Protein AF-A0A0G0NI18-F1 (afdb_monomer)

pLDDT: mean 82.55, std 11.0, range [50.38, 95.25]

Organism: NCBI:txid1618634

Foldseek 3Di:
DPVVVVVVVVVVVVVVVVVVVVVVVVVVVCCVPPVVVVVQLVVQLVVLVVVQVVPPDDDPVSSVVSSVVSCVVVVND

Structure (mmCIF, N/CA/C/O backbone):
data_AF-A0A0G0NI18-F1
#
_entry.id   AF-A0A0G0NI18-F1
#
loop_
_atom_site.group_PDB
_atom_site.id
_atom_site.type_symbol
_atom_site.label_atom_id
_atom_site.label_alt_id
_atom_site.label_comp_id
_atom_site.label_asym_id
_atom_site.label_entity_id
_atom_site.label_seq_id
_atom_site.pdbx_PDB_ins_code
_atom_site.Cartn_x
_atom_site.Cartn_y
_atom_site.Cartn_z
_atom_site.occupancy
_atom_site.B_iso_or_equiv
_atom_site.auth_seq_id
_atom_site.auth_comp_id
_atom_site.auth_asym_id
_atom_site.auth_atom_id
_atom_site.pdbx_PDB_model_num
ATOM 1 N N . MET A 1 1 ? 20.844 -2.714 -51.142 1.00 50.38 1 MET A N 1
ATOM 2 C CA . MET A 1 1 ? 19.464 -2.510 -50.640 1.00 50.38 1 MET A CA 1
ATOM 3 C C . MET A 1 1 ? 19.23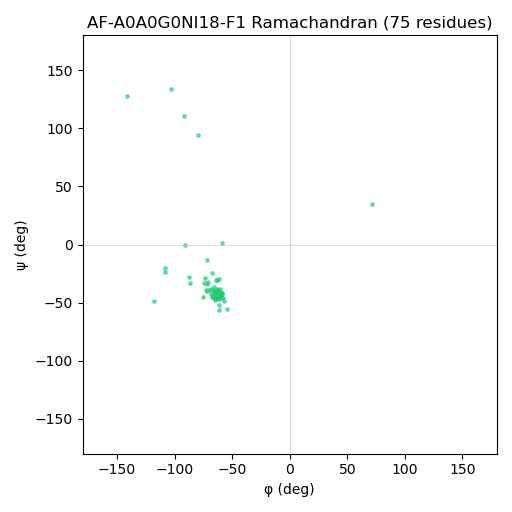0 -3.157 -49.258 1.00 50.38 1 MET A C 1
ATOM 5 O O . MET A 1 1 ? 18.137 -3.620 -48.984 1.00 50.38 1 MET A O 1
ATOM 9 N N . ILE A 1 2 ? 20.231 -3.186 -48.361 1.00 54.78 2 ILE A N 1
ATOM 10 C CA . ILE A 1 2 ? 20.139 -3.884 -47.052 1.00 54.78 2 ILE A CA 1
ATOM 11 C C . ILE A 1 2 ? 20.049 -2.884 -45.878 1.00 54.78 2 ILE A C 1
ATOM 13 O O . ILE A 1 2 ? 19.471 -3.181 -44.839 1.00 54.78 2 ILE A O 1
ATOM 17 N N . ILE A 1 3 ? 20.539 -1.654 -46.073 1.00 55.22 3 ILE A N 1
ATOM 18 C CA . ILE A 1 3 ? 20.662 -0.624 -45.025 1.00 55.22 3 ILE A CA 1
ATOM 19 C C . ILE A 1 3 ? 19.298 -0.007 -44.641 1.00 55.22 3 ILE A C 1
ATOM 21 O O . ILE A 1 3 ? 19.091 0.360 -43.489 1.00 55.22 3 ILE A O 1
ATOM 25 N N . ASN A 1 4 ? 18.326 0.041 -45.562 1.00 54.12 4 ASN A N 1
ATOM 26 C CA . ASN A 1 4 ? 16.990 0.585 -45.264 1.00 54.12 4 ASN A CA 1
ATOM 27 C C . ASN A 1 4 ? 16.160 -0.317 -44.336 1.00 54.12 4 ASN A C 1
ATOM 29 O O . ASN A 1 4 ? 15.388 0.188 -43.522 1.00 54.12 4 ASN A O 1
ATOM 33 N N . ASN A 1 5 ? 16.337 -1.639 -44.413 1.00 58.62 5 ASN A N 1
ATOM 34 C CA . ASN A 1 5 ? 15.563 -2.571 -43.590 1.00 58.62 5 ASN A CA 1
ATOM 35 C C . ASN A 1 5 ? 16.016 -2.578 -42.127 1.00 58.62 5 ASN A C 1
ATOM 37 O O . ASN A 1 5 ? 15.186 -2.724 -41.235 1.00 58.62 5 ASN A O 1
ATOM 41 N N . THR A 1 6 ? 17.306 -2.373 -41.849 1.00 60.50 6 THR A N 1
ATOM 42 C CA . THR A 1 6 ? 17.822 -2.368 -40.470 1.00 60.50 6 THR A CA 1
ATOM 43 C C . THR A 1 6 ? 17.395 -1.122 -39.693 1.00 60.50 6 THR A C 1
ATOM 45 O O . THR A 1 6 ? 17.117 -1.213 -38.497 1.00 60.50 6 THR A O 1
ATOM 48 N N . HIS A 1 7 ? 17.279 0.027 -40.367 1.00 60.78 7 HIS A N 1
ATOM 49 C CA . HIS A 1 7 ? 16.766 1.262 -39.769 1.00 60.78 7 HIS A CA 1
ATOM 50 C C . HIS A 1 7 ? 15.276 1.177 -39.424 1.00 60.78 7 HIS A C 1
ATOM 52 O O . HIS A 1 7 ? 14.887 1.589 -38.331 1.00 60.78 7 HIS A O 1
ATOM 58 N N . MET A 1 8 ? 14.449 0.600 -40.305 1.00 61.69 8 MET A N 1
ATOM 59 C CA . MET A 1 8 ? 13.028 0.390 -40.006 1.00 61.69 8 MET A CA 1
ATOM 60 C C . MET A 1 8 ? 12.826 -0.610 -38.861 1.00 61.69 8 MET A C 1
ATOM 62 O O . MET A 1 8 ? 12.045 -0.339 -37.951 1.00 61.69 8 MET A O 1
ATOM 66 N N . LEU A 1 9 ? 13.593 -1.708 -38.837 1.00 63.28 9 LEU A N 1
ATOM 67 C CA . LEU A 1 9 ? 13.508 -2.710 -37.770 1.00 63.28 9 LEU A CA 1
ATOM 68 C C . LEU A 1 9 ? 13.893 -2.131 -36.397 1.00 63.28 9 LEU A C 1
ATOM 70 O O . LEU A 1 9 ? 13.206 -2.375 -35.408 1.00 63.28 9 LEU A O 1
ATOM 74 N N . LYS A 1 10 ? 14.959 -1.317 -36.329 1.00 69.38 10 LYS A N 1
ATOM 75 C CA . LYS A 1 10 ? 15.373 -0.635 -35.089 1.00 69.38 10 LYS A CA 1
ATOM 76 C C . LYS A 1 10 ? 14.297 0.307 -34.554 1.00 69.38 10 LYS A C 1
ATOM 78 O O . LYS A 1 10 ? 14.113 0.379 -33.343 1.00 69.38 10 LYS A O 1
ATOM 83 N N . ASN A 1 11 ? 13.597 1.014 -35.438 1.00 76.44 11 ASN A N 1
ATOM 84 C CA . ASN A 1 11 ? 12.586 1.986 -35.036 1.00 76.44 11 ASN A CA 1
ATOM 85 C C . ASN A 1 11 ? 11.321 1.303 -34.494 1.00 76.44 11 ASN A C 1
ATOM 87 O O . ASN A 1 11 ? 10.761 1.743 -33.494 1.00 76.44 11 ASN A O 1
ATOM 91 N N . GLU A 1 12 ? 10.910 0.192 -35.105 1.00 81.31 12 GLU A N 1
ATOM 92 C CA . GLU A 1 12 ? 9.793 -0.617 -34.608 1.00 81.31 12 GLU A CA 1
ATOM 93 C C . GLU A 1 12 ? 10.120 -1.260 -33.256 1.00 81.31 12 GLU A C 1
ATOM 95 O O . GLU A 1 12 ? 9.344 -1.133 -32.311 1.00 81.31 12 GLU A O 1
ATOM 100 N N . VAL A 1 13 ? 11.309 -1.854 -33.104 1.00 81.50 13 VAL A N 1
ATOM 101 C CA . VAL A 1 13 ? 11.753 -2.413 -31.813 1.00 81.50 13 VAL A CA 1
ATOM 102 C C . VAL A 1 13 ? 11.795 -1.335 -30.724 1.00 81.50 13 VAL A C 1
ATOM 104 O O . VAL A 1 13 ? 11.337 -1.571 -29.608 1.00 81.50 13 VAL A O 1
ATOM 107 N N . PHE A 1 14 ? 12.279 -0.130 -31.038 1.00 83.88 14 PHE A N 1
ATOM 108 C CA . PHE A 1 14 ? 12.338 0.974 -30.079 1.00 83.88 14 PHE A CA 1
ATOM 109 C C . PHE A 1 14 ? 10.947 1.422 -29.598 1.00 83.88 14 PHE A C 1
ATOM 111 O O . PHE A 1 14 ? 10.757 1.647 -28.402 1.00 83.88 14 PHE A O 1
ATOM 118 N N . LYS A 1 15 ? 9.945 1.473 -30.490 1.00 84.94 15 LYS A N 1
ATOM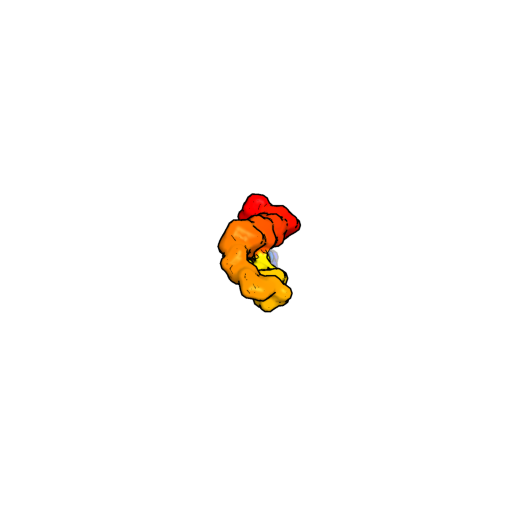 119 C CA . LYS A 1 15 ? 8.549 1.763 -30.112 1.00 84.94 15 LYS A CA 1
ATOM 120 C C . LYS A 1 15 ? 7.981 0.712 -29.158 1.00 84.94 15 LYS A C 1
ATOM 122 O O . LYS A 1 15 ? 7.350 1.074 -28.165 1.00 84.94 15 LYS A O 1
ATOM 127 N N . TRP A 1 16 ? 8.226 -0.572 -29.426 1.00 88.88 16 TRP A N 1
ATOM 128 C CA . TRP A 1 16 ? 7.771 -1.661 -28.556 1.00 88.88 16 TRP A CA 1
ATOM 129 C C . TRP A 1 16 ? 8.416 -1.604 -27.171 1.00 88.88 16 TRP A C 1
ATOM 131 O O . TRP A 1 16 ? 7.723 -1.782 -26.172 1.00 88.88 16 TRP A O 1
ATOM 141 N N . VAL A 1 17 ? 9.710 -1.279 -27.092 1.00 91.12 17 VAL A N 1
ATOM 142 C CA . VAL A 1 17 ? 10.408 -1.097 -25.809 1.00 91.12 17 VAL A CA 1
ATOM 143 C C . VAL A 1 17 ? 9.801 0.058 -25.012 1.00 91.12 17 VAL A C 1
ATOM 145 O O . VAL A 1 17 ? 9.501 -0.116 -23.833 1.00 91.12 17 VAL A O 1
ATOM 148 N N . ILE A 1 18 ? 9.554 1.212 -25.642 1.00 92.19 18 ILE A N 1
ATOM 149 C CA . ILE A 1 18 ? 8.910 2.352 -24.968 1.00 92.19 18 ILE A CA 1
ATOM 150 C C . ILE A 1 18 ? 7.511 1.974 -24.477 1.00 92.19 18 ILE A C 1
ATOM 152 O O . ILE A 1 18 ? 7.165 2.253 -23.330 1.00 92.19 18 ILE A O 1
ATOM 156 N N . SER A 1 19 ? 6.715 1.314 -25.320 1.00 92.12 19 SER A N 1
ATOM 157 C CA . SER A 1 19 ? 5.367 0.871 -24.956 1.00 92.12 19 SER A CA 1
ATOM 158 C C . SER A 1 19 ? 5.388 -0.067 -23.745 1.00 92.12 19 SER A C 1
ATOM 160 O O . SER A 1 19 ? 4.599 0.105 -22.816 1.00 92.12 19 SER A O 1
ATOM 162 N N . LEU A 1 20 ? 6.348 -0.994 -23.700 1.00 93.44 20 LEU A N 1
ATOM 163 C CA . LEU A 1 20 ? 6.521 -1.925 -22.590 1.00 93.44 20 LEU A CA 1
ATOM 164 C C . LEU A 1 20 ? 6.928 -1.204 -21.295 1.00 93.44 20 LEU A C 1
ATOM 166 O O . LEU A 1 20 ? 6.379 -1.500 -20.236 1.00 93.44 20 LEU A O 1
ATOM 170 N N . VAL A 1 21 ? 7.824 -0.215 -21.371 1.00 94.50 21 VAL A N 1
ATOM 171 C CA . VAL A 1 21 ? 8.211 0.610 -20.212 1.00 94.50 21 VAL A CA 1
ATOM 172 C C . VAL A 1 21 ? 7.016 1.392 -19.667 1.00 94.50 21 VAL A C 1
ATOM 174 O O . VAL A 1 21 ? 6.782 1.379 -18.459 1.00 94.50 21 VAL A O 1
ATOM 177 N N . ILE A 1 22 ? 6.224 2.023 -20.538 1.00 95.19 22 ILE A N 1
ATOM 178 C CA . ILE A 1 22 ? 5.002 2.734 -20.131 1.00 95.19 22 ILE A CA 1
ATOM 179 C C . ILE A 1 22 ? 4.041 1.773 -19.429 1.00 95.19 22 ILE A C 1
ATOM 181 O O . ILE A 1 22 ? 3.490 2.107 -18.382 1.00 95.19 22 ILE A O 1
ATOM 185 N N . LEU A 1 23 ? 3.875 0.561 -19.959 1.00 95.25 23 LEU A N 1
ATOM 186 C CA . LEU A 1 23 ? 2.984 -0.438 -19.379 1.00 95.25 23 LEU A CA 1
ATOM 187 C C . LEU A 1 23 ? 3.445 -0.870 -17.979 1.00 95.25 23 LEU A C 1
ATOM 189 O O . LEU A 1 23 ? 2.623 -0.939 -17.067 1.00 95.25 23 LEU A O 1
ATOM 193 N N . ILE A 1 24 ? 4.750 -1.074 -17.773 1.00 95.12 24 ILE A N 1
ATOM 194 C CA . ILE A 1 24 ? 5.318 -1.365 -16.446 1.00 95.12 24 ILE A CA 1
ATOM 195 C C . ILE A 1 24 ? 5.038 -0.220 -15.469 1.00 95.12 24 ILE A C 1
ATOM 197 O O . ILE A 1 24 ? 4.608 -0.476 -14.344 1.00 95.12 24 ILE A O 1
ATOM 201 N N . ILE A 1 25 ? 5.245 1.031 -15.890 1.00 94.69 25 ILE A N 1
ATOM 202 C CA . ILE A 1 25 ? 4.990 2.206 -15.045 1.00 94.69 25 ILE A CA 1
ATOM 203 C C . ILE A 1 25 ? 3.512 2.258 -14.651 1.00 94.69 25 ILE A C 1
ATOM 205 O O . ILE A 1 25 ? 3.208 2.413 -13.473 1.00 94.69 25 ILE A O 1
ATOM 209 N N . LEU A 1 26 ? 2.594 2.057 -15.600 1.00 93.75 26 LEU A N 1
ATOM 210 C CA . LEU A 1 26 ? 1.156 2.060 -15.324 1.00 93.75 26 LEU A CA 1
ATOM 211 C C . LEU A 1 26 ? 0.753 0.953 -14.342 1.00 93.75 26 LEU A C 1
ATOM 213 O O . LEU A 1 26 ? 0.019 1.219 -13.391 1.00 93.75 26 LEU A O 1
ATOM 217 N N . VAL A 1 27 ? 1.261 -0.269 -14.526 1.00 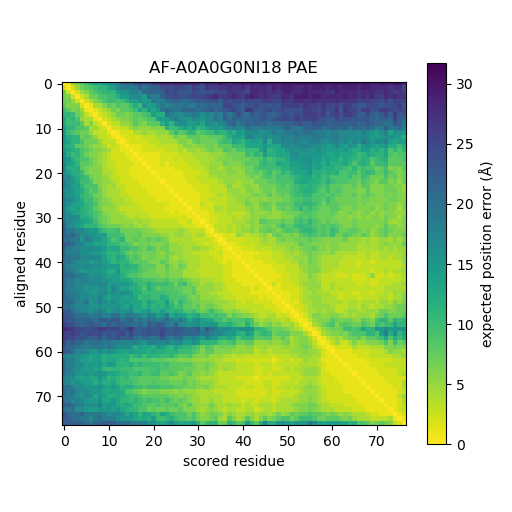93.00 27 VAL A N 1
ATOM 218 C CA . VAL A 1 27 ? 1.000 -1.391 -13.609 1.00 93.00 27 VAL A CA 1
ATOM 219 C C . VAL A 1 27 ? 1.555 -1.096 -12.215 1.00 93.00 27 VAL A C 1
ATOM 221 O O . VAL A 1 27 ? 0.876 -1.340 -11.216 1.00 93.00 27 VAL A O 1
ATOM 224 N N . PHE A 1 28 ? 2.760 -0.535 -12.129 1.00 92.69 28 PHE A N 1
ATOM 225 C CA . PHE A 1 28 ? 3.376 -0.169 -10.857 1.00 92.69 28 PHE A CA 1
ATOM 226 C C . PHE A 1 28 ? 2.599 0.947 -10.142 1.00 92.69 28 PHE A C 1
ATOM 228 O O . PHE A 1 28 ? 2.307 0.832 -8.951 1.00 92.69 28 PHE A O 1
ATOM 235 N N . SER A 1 29 ? 2.193 1.992 -10.867 1.00 89.56 29 SER A N 1
ATOM 236 C CA . SER A 1 29 ? 1.349 3.065 -10.336 1.00 89.56 29 SER A CA 1
ATOM 237 C C . SER A 1 29 ? 0.009 2.531 -9.833 1.00 89.56 29 SER A C 1
ATOM 239 O O . SER A 1 29 ? -0.408 2.873 -8.727 1.00 89.56 29 SER A O 1
ATOM 241 N N . PHE A 1 30 ? -0.634 1.639 -10.589 1.00 89.31 30 PHE A N 1
ATOM 242 C CA . PHE A 1 30 ? -1.881 0.994 -10.182 1.00 89.31 30 PHE A CA 1
ATOM 243 C C . PHE A 1 30 ? -1.707 0.141 -8.918 1.00 89.31 30 PHE A C 1
ATOM 245 O O . PHE A 1 30 ? -2.509 0.223 -7.984 1.00 89.31 30 PHE A O 1
ATOM 252 N N . TYR A 1 31 ? -0.630 -0.646 -8.849 1.00 87.00 31 TYR A N 1
ATOM 253 C CA . TYR A 1 31 ? -0.297 -1.436 -7.668 1.00 87.00 31 TYR A CA 1
ATOM 254 C C . TYR A 1 31 ? -0.138 -0.552 -6.426 1.00 87.00 31 TYR A C 1
ATOM 256 O O . TYR A 1 31 ? -0.701 -0.861 -5.372 1.00 87.00 31 TYR A O 1
ATOM 264 N N . TRP A 1 32 ? 0.581 0.565 -6.554 1.00 83.62 32 TRP A N 1
ATOM 265 C CA . TRP A 1 32 ? 0.837 1.471 -5.439 1.00 83.62 32 TRP A CA 1
ATOM 266 C C . TRP A 1 32 ? -0.413 2.233 -4.986 1.00 83.62 32 TRP A C 1
ATOM 268 O O . TRP A 1 32 ? -0.613 2.395 -3.785 1.00 83.62 32 TRP A O 1
ATOM 278 N N . GLN A 1 33 ? -1.262 2.676 -5.920 1.00 82.88 33 GLN A N 1
ATOM 279 C CA . GLN A 1 33 ? -2.434 3.506 -5.613 1.00 82.88 33 GLN A CA 1
ATOM 280 C C . GLN A 1 33 ? -3.700 2.725 -5.258 1.00 82.88 33 GLN A C 1
ATOM 282 O O . GLN A 1 33 ? -4.539 3.256 -4.539 1.00 82.88 33 GLN A O 1
ATOM 287 N N . GLN A 1 34 ? -3.880 1.498 -5.749 1.00 81.12 34 GLN A N 1
ATOM 288 C CA . GLN A 1 34 ? -5.109 0.733 -5.501 1.00 81.12 34 GLN A CA 1
ATOM 289 C C . GLN A 1 34 ? -4.848 -0.552 -4.727 1.00 81.12 34 GLN A C 1
ATOM 291 O O . GLN A 1 34 ? -5.520 -0.826 -3.732 1.00 81.12 34 GLN A O 1
ATOM 296 N N . LEU A 1 35 ? -3.869 -1.353 -5.151 1.00 79.25 35 LEU A N 1
ATOM 297 C CA . LEU A 1 35 ? -3.696 -2.692 -4.587 1.00 79.25 35 LEU A CA 1
ATOM 298 C C . LEU A 1 35 ? -3.075 -2.658 -3.184 1.00 79.25 35 LEU A C 1
ATOM 300 O O . LEU A 1 35 ? -3.556 -3.336 -2.273 1.00 79.25 35 LEU A O 1
ATOM 304 N N . ARG A 1 36 ? -2.021 -1.854 -3.006 1.00 82.88 36 ARG A N 1
ATOM 305 C CA . ARG A 1 36 ? -1.319 -1.663 -1.731 1.00 82.88 36 ARG A CA 1
ATOM 306 C C . ARG A 1 36 ? -2.236 -1.083 -0.638 1.00 82.88 36 ARG A C 1
ATOM 308 O O . ARG A 1 36 ? -2.372 -1.753 0.387 1.00 82.88 36 ARG A O 1
ATOM 315 N N . PRO A 1 37 ? -2.903 0.077 -0.820 1.00 82.69 37 PRO A N 1
ATOM 316 C CA . PRO A 1 37 ? -3.774 0.645 0.210 1.00 82.69 37 PRO A CA 1
ATOM 317 C C . PRO A 1 37 ? -4.930 -0.284 0.566 1.00 82.69 37 PRO A C 1
ATOM 319 O O . PRO A 1 37 ? -5.192 -0.501 1.741 1.00 82.69 37 PRO A O 1
ATOM 322 N N . ASN A 1 38 ? -5.577 -0.905 -0.423 1.00 85.81 38 ASN A N 1
ATOM 323 C CA . ASN A 1 38 ? -6.738 -1.757 -0.167 1.00 85.81 38 ASN A CA 1
ATOM 324 C C . ASN A 1 38 ? -6.375 -3.020 0.640 1.00 85.81 38 ASN A C 1
ATOM 326 O O . ASN A 1 38 ? -7.126 -3.445 1.517 1.00 85.81 38 ASN A O 1
ATOM 330 N N . ARG A 1 39 ? -5.197 -3.615 0.394 1.00 86.25 39 ARG A N 1
ATOM 331 C CA . ARG A 1 39 ? -4.691 -4.722 1.224 1.00 86.25 39 ARG A CA 1
ATOM 332 C C . ARG A 1 39 ? -4.356 -4.266 2.640 1.00 86.25 39 ARG A C 1
ATOM 334 O O . ARG A 1 39 ? -4.717 -4.953 3.590 1.00 86.25 39 ARG A O 1
ATOM 341 N N . LEU A 1 40 ? -3.683 -3.126 2.777 1.00 87.44 40 LEU A N 1
ATOM 342 C CA . LEU A 1 40 ? -3.251 -2.609 4.074 1.00 87.44 40 LEU A CA 1
ATOM 343 C C . LEU A 1 40 ? -4.429 -2.165 4.944 1.00 87.44 40 LEU A C 1
ATOM 345 O O . LEU A 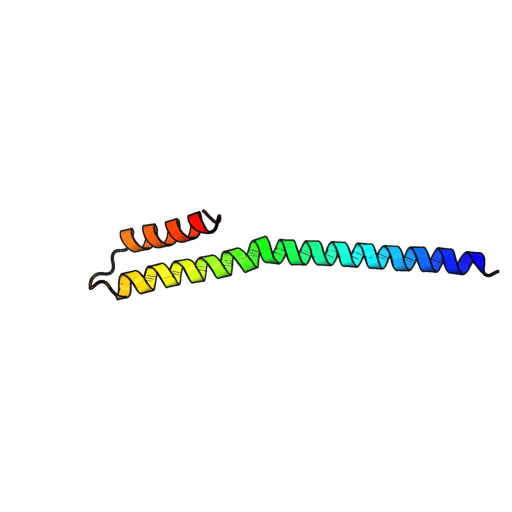1 40 ? -4.442 -2.481 6.125 1.00 87.44 40 LEU A O 1
ATOM 349 N N . ILE A 1 41 ? -5.459 -1.547 4.363 1.00 89.06 41 ILE A N 1
ATOM 350 C CA .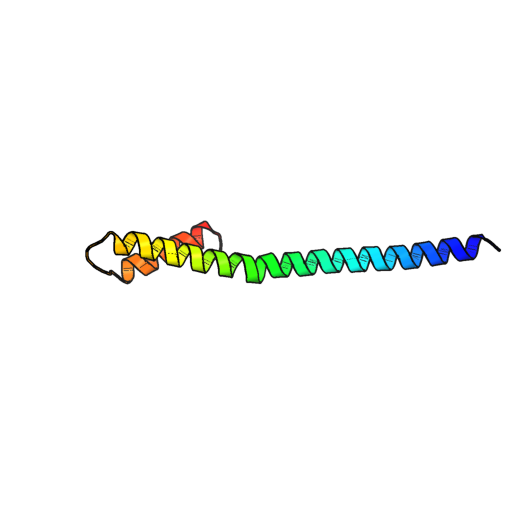 ILE A 1 41 ? -6.709 -1.209 5.058 1.00 89.06 41 ILE A CA 1
ATOM 351 C C . ILE A 1 41 ? -7.349 -2.462 5.663 1.00 89.06 41 ILE A C 1
ATOM 353 O O . ILE A 1 41 ? -7.670 -2.480 6.849 1.00 89.06 41 ILE A O 1
ATOM 357 N N . LYS A 1 42 ? -7.484 -3.541 4.879 1.00 88.69 42 LYS A N 1
ATOM 358 C CA . LYS A 1 42 ? -8.050 -4.808 5.371 1.00 88.69 42 LYS A CA 1
ATOM 359 C C . LYS A 1 42 ? -7.206 -5.430 6.479 1.00 88.69 42 LYS A C 1
ATOM 361 O O . LYS A 1 42 ? -7.755 -5.957 7.440 1.00 88.69 42 LYS A O 1
ATOM 366 N N . LEU A 1 43 ? -5.884 -5.362 6.346 1.00 90.00 43 LEU A N 1
ATOM 367 C CA . LEU A 1 43 ? -4.953 -5.907 7.330 1.00 90.00 43 LEU A CA 1
ATOM 368 C C . LEU A 1 43 ? -5.012 -5.115 8.645 1.00 90.00 43 LEU A C 1
ATOM 370 O O . LEU A 1 43 ? -5.132 -5.718 9.707 1.00 90.00 43 LEU A O 1
ATOM 374 N N . CYS A 1 44 ? -5.024 -3.783 8.572 1.00 89.81 44 CYS A N 1
ATOM 375 C CA . CYS A 1 44 ? -5.158 -2.908 9.735 1.00 89.81 44 CYS A CA 1
ATOM 376 C C . CYS A 1 44 ? -6.516 -3.060 10.431 1.00 89.81 44 CYS A C 1
ATOM 378 O O . CYS A 1 44 ? -6.567 -3.109 11.657 1.00 89.81 44 CYS A O 1
ATOM 380 N N . ALA A 1 45 ? -7.611 -3.180 9.673 1.00 88.81 45 ALA A N 1
ATOM 3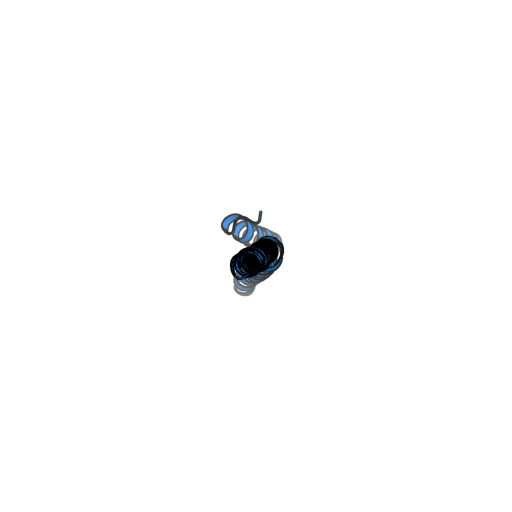81 C CA . ALA A 1 45 ? -8.937 -3.436 10.237 1.00 88.81 45 ALA A CA 1
ATOM 382 C C . ALA A 1 45 ? -8.989 -4.798 10.949 1.00 88.81 45 ALA A C 1
ATOM 384 O O . ALA A 1 45 ? -9.484 -4.893 12.069 1.00 88.81 45 ALA A O 1
ATOM 385 N N . GLY A 1 46 ? -8.413 -5.840 10.336 1.00 89.19 46 GLY A N 1
ATOM 386 C CA . GLY A 1 46 ? -8.323 -7.171 10.936 1.00 89.19 46 GLY A CA 1
ATOM 387 C C . GLY A 1 46 ? -7.498 -7.192 12.224 1.00 89.19 46 GLY A C 1
ATOM 388 O O . GLY A 1 46 ? -7.925 -7.783 13.208 1.00 89.19 46 GLY A O 1
ATOM 389 N N . GLN A 1 47 ? -6.352 -6.504 12.257 1.00 86.81 47 GLN A N 1
ATOM 390 C CA . GLN A 1 47 ? -5.535 -6.396 13.473 1.00 86.81 47 GLN A CA 1
ATOM 391 C C . GLN A 1 47 ? -6.268 -5.675 14.606 1.00 86.81 47 GLN A C 1
ATOM 393 O O . GLN A 1 47 ? -6.225 -6.131 15.746 1.00 86.81 47 GLN A O 1
ATOM 398 N N . ALA A 1 48 ? -6.961 -4.575 14.302 1.00 86.69 48 ALA A N 1
ATOM 399 C CA . ALA A 1 48 ? -7.747 -3.853 15.297 1.00 86.69 48 ALA A CA 1
ATOM 400 C C . ALA A 1 48 ? -8.894 -4.716 15.855 1.00 86.69 48 ALA A C 1
ATOM 402 O O . ALA A 1 48 ? -9.145 -4.683 17.057 1.00 86.69 48 ALA A O 1
ATOM 403 N N . LEU A 1 49 ? -9.539 -5.524 15.005 1.00 87.12 49 LEU A N 1
ATOM 404 C CA . LEU A 1 49 ? -10.588 -6.468 15.402 1.00 87.12 49 LEU A CA 1
ATOM 405 C C . LEU A 1 49 ? -10.073 -7.577 16.327 1.00 87.12 49 LEU A C 1
ATOM 407 O O . LEU A 1 49 ? -10.671 -7.793 17.375 1.00 87.12 49 LEU A O 1
ATOM 411 N N . VAL A 1 50 ? -8.953 -8.228 15.996 1.00 86.12 50 VAL A N 1
ATOM 412 C CA . VAL A 1 50 ? -8.388 -9.321 16.816 1.00 86.12 50 VAL A CA 1
ATOM 413 C C . VAL A 1 50 ? -8.043 -8.842 18.231 1.00 86.12 50 VAL A C 1
ATOM 415 O O . VAL A 1 50 ? -8.357 -9.512 19.208 1.00 86.12 50 VAL A O 1
ATOM 418 N N . VAL A 1 51 ? -7.456 -7.648 18.356 1.00 82.38 51 VAL A N 1
ATOM 419 C CA . VAL A 1 51 ? -7.096 -7.062 19.662 1.00 82.38 51 VAL A CA 1
ATOM 420 C C . VAL A 1 51 ? -8.330 -6.697 20.502 1.00 82.38 51 VAL A C 1
ATOM 422 O O . VAL A 1 51 ? -8.240 -6.607 21.727 1.00 82.38 51 VAL A O 1
ATOM 425 N N . LEU A 1 52 ? -9.477 -6.452 19.863 1.00 82.25 52 LEU A N 1
ATOM 426 C CA . LEU A 1 52 ? -10.738 -6.176 20.554 1.00 82.25 52 LEU A CA 1
ATOM 427 C C . LEU A 1 52 ? -11.507 -7.439 20.908 1.00 82.25 52 LEU A C 1
ATOM 429 O O . LEU A 1 52 ? -12.158 -7.446 21.942 1.00 82.25 52 LEU A O 1
ATOM 433 N N . GLU A 1 53 ? -11.429 -8.483 20.086 1.00 79.44 53 GLU A N 1
ATOM 434 C CA . GLU A 1 53 ? -12.036 -9.786 20.374 1.00 79.44 53 GLU A CA 1
ATOM 435 C C . GLU A 1 53 ? -11.407 -10.438 21.615 1.00 79.44 53 GLU A C 1
ATOM 437 O O . GLU A 1 53 ? -12.092 -11.110 22.379 1.00 79.44 53 GLU A O 1
ATOM 442 N N . GLU A 1 54 ? -10.127 -10.160 21.879 1.00 76.81 54 GLU A N 1
ATOM 443 C CA . GLU A 1 54 ? -9.446 -10.540 23.124 1.00 76.81 54 GLU A CA 1
ATOM 444 C C . GLU A 1 54 ? -9.887 -9.732 24.357 1.00 76.81 54 GLU A C 1
ATOM 446 O O . GLU A 1 54 ? -9.563 -10.103 25.485 1.00 76.81 54 GLU A O 1
ATOM 451 N N . SER A 1 55 ? -10.611 -8.624 24.179 1.00 68.38 55 SER A N 1
ATOM 452 C CA . SER A 1 55 ? -11.168 -7.852 25.289 1.00 68.38 55 SER A CA 1
ATOM 453 C C . SER A 1 55 ? -12.662 -8.122 25.437 1.00 68.38 55 SER A C 1
ATOM 455 O O . SER A 1 55 ? -13.403 -8.023 24.469 1.00 68.38 55 SER A O 1
ATOM 457 N N . ASP A 1 56 ? -13.136 -8.362 26.662 1.00 71.50 56 ASP A N 1
ATOM 458 C CA . ASP A 1 56 ? -14.558 -8.615 26.979 1.00 71.50 56 ASP A CA 1
ATOM 459 C C . ASP A 1 56 ? -15.530 -7.472 26.587 1.00 71.50 56 ASP A C 1
ATOM 461 O O . ASP A 1 56 ? -16.734 -7.554 26.837 1.00 71.50 56 ASP A O 1
ATOM 465 N N . TYR A 1 57 ? -15.039 -6.379 25.990 1.00 71.75 57 TYR A N 1
ATOM 466 C CA . TYR A 1 57 ? -15.832 -5.220 25.606 1.00 71.75 57 TYR A CA 1
ATOM 467 C C . TYR A 1 57 ? -15.392 -4.642 24.257 1.00 71.75 57 TYR A C 1
ATOM 469 O O . TYR A 1 57 ? -14.227 -4.292 24.062 1.00 71.75 57 TYR A O 1
ATOM 477 N N . TYR A 1 58 ? -16.347 -4.469 23.338 1.00 73.94 58 TYR A N 1
ATOM 478 C CA . TYR A 1 58 ? -16.094 -3.820 22.053 1.00 73.94 58 TYR A CA 1
ATOM 479 C C . TYR A 1 58 ? -16.070 -2.294 22.221 1.00 73.94 58 TYR A C 1
ATOM 481 O O . TYR A 1 58 ? -17.107 -1.630 22.200 1.00 73.94 58 TYR A O 1
ATOM 489 N N . ASP A 1 59 ? -14.874 -1.733 22.405 1.00 83.12 59 ASP A N 1
ATOM 490 C CA . ASP A 1 59 ? -14.655 -0.286 22.448 1.00 83.12 59 ASP A CA 1
ATOM 491 C C . ASP A 1 59 ? -14.323 0.265 21.050 1.00 83.12 59 ASP A C 1
ATOM 493 O O . ASP A 1 59 ? -13.239 0.049 20.497 1.00 83.12 59 ASP A O 1
ATOM 497 N N . THR A 1 60 ? -15.261 1.029 20.488 1.00 83.56 60 THR A N 1
ATOM 498 C CA . THR A 1 60 ? -15.126 1.680 19.178 1.00 83.56 60 THR A CA 1
ATOM 499 C C . THR A 1 60 ? -13.999 2.714 19.137 1.00 83.56 60 THR A C 1
ATOM 501 O O . THR A 1 60 ? -13.374 2.891 18.095 1.00 83.56 60 THR A O 1
ATOM 504 N N . VAL A 1 61 ? -13.690 3.380 20.255 1.00 86.81 61 VAL A N 1
ATOM 505 C CA . VAL A 1 61 ? -12.607 4.379 20.316 1.00 86.81 61 VAL A CA 1
ATOM 506 C C . VAL A 1 61 ? -11.249 3.687 20.240 1.00 86.81 61 VAL A C 1
ATOM 508 O O . VAL A 1 61 ? -10.332 4.143 19.552 1.00 86.81 61 VAL A O 1
ATOM 511 N N . LYS A 1 62 ? -11.120 2.546 20.922 1.00 85.44 62 LYS A N 1
ATOM 512 C CA . LYS A 1 62 ? -9.914 1.718 20.871 1.00 85.44 62 LYS A CA 1
ATOM 513 C C . LYS A 1 62 ? -9.716 1.107 19.480 1.00 85.44 62 LYS A C 1
ATOM 515 O O . LYS A 1 62 ? -8.582 1.104 18.999 1.00 85.44 62 LYS A O 1
ATOM 520 N N . TYR A 1 63 ? -10.794 0.673 18.815 1.00 88.19 63 TYR A N 1
ATOM 521 C CA . TYR A 1 63 ? -10.756 0.231 17.414 1.00 88.19 63 TYR A CA 1
ATOM 522 C C . TYR A 1 63 ? -10.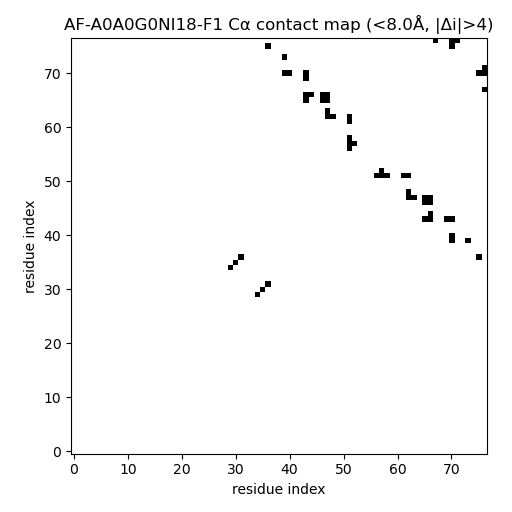159 1.300 16.500 1.00 88.19 63 TYR A C 1
ATOM 524 O O . TYR A 1 63 ? -9.159 1.045 15.826 1.00 88.19 63 TYR A O 1
ATOM 532 N N . ASP A 1 64 ? -10.732 2.505 16.520 1.00 89.38 64 ASP A N 1
ATOM 533 C CA . ASP A 1 64 ? -10.322 3.590 15.629 1.00 89.38 64 ASP A CA 1
ATOM 534 C C . ASP A 1 64 ? -8.864 3.997 15.862 1.00 89.38 64 ASP A C 1
ATOM 536 O O . ASP A 1 64 ? -8.124 4.226 14.903 1.00 89.38 64 ASP A O 1
ATOM 540 N N . ASN A 1 65 ? -8.413 4.022 17.120 1.00 90.38 65 ASN A N 1
ATOM 541 C CA . ASN A 1 65 ? -7.020 4.315 17.456 1.00 90.38 65 ASN A CA 1
ATOM 542 C C . ASN A 1 65 ? -6.050 3.247 16.929 1.00 90.38 65 ASN A C 1
ATOM 544 O O . ASN A 1 65 ? -5.029 3.594 16.333 1.00 90.38 65 ASN A O 1
ATOM 548 N N . LEU A 1 66 ? -6.353 1.957 17.110 1.00 89.69 66 LEU A N 1
ATOM 549 C CA . LEU A 1 66 ? -5.517 0.861 16.602 1.00 89.69 66 LEU A CA 1
ATOM 550 C C . LEU A 1 66 ? -5.479 0.848 15.072 1.00 89.69 66 LEU A C 1
ATOM 552 O O . LEU A 1 66 ? -4.407 0.732 14.472 1.00 89.69 66 LEU A O 1
ATOM 556 N N . TYR A 1 67 ? -6.641 1.028 14.446 1.00 90.88 67 TYR A N 1
ATOM 557 C CA . TYR A 1 67 ? -6.784 1.081 13.000 1.00 90.88 67 TYR A CA 1
ATOM 558 C C . TYR A 1 67 ? -5.989 2.246 12.394 1.00 90.88 67 TYR A C 1
ATOM 560 O O . TYR A 1 67 ? -5.147 2.028 11.518 1.00 90.88 67 TYR A O 1
ATOM 568 N N . ARG A 1 68 ? -6.174 3.473 12.904 1.00 90.00 68 ARG A N 1
ATOM 569 C CA . ARG A 1 68 ? -5.441 4.662 12.436 1.00 90.00 68 ARG A CA 1
ATOM 570 C C . ARG A 1 68 ? -3.945 4.564 12.679 1.00 90.00 68 ARG A C 1
ATOM 572 O O . ARG A 1 68 ? -3.162 4.923 11.805 1.00 90.00 68 ARG A O 1
ATOM 579 N N . ASN A 1 69 ? -3.525 4.042 13.830 1.00 91.44 69 ASN A N 1
ATOM 580 C CA . ASN A 1 69 ? -2.103 3.875 14.108 1.00 91.44 69 ASN A CA 1
ATOM 581 C C . ASN A 1 69 ? -1.452 2.900 13.112 1.00 91.44 69 ASN A C 1
ATOM 583 O O . ASN A 1 69 ? -0.377 3.178 12.584 1.00 91.44 69 ASN A O 1
ATOM 587 N N . CYS A 1 70 ? -2.133 1.800 12.776 1.00 89.44 70 CYS A N 1
ATOM 588 C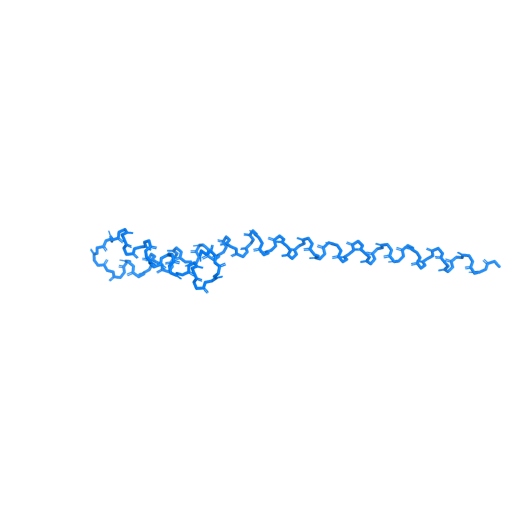 CA . CYS A 1 70 ? -1.666 0.881 11.740 1.00 89.44 70 CYS A CA 1
ATOM 589 C C . CYS A 1 70 ? -1.585 1.551 10.358 1.00 89.44 70 CYS A C 1
ATOM 591 O O . CYS A 1 70 ? -0.591 1.372 9.650 1.00 89.44 70 CYS A O 1
ATOM 593 N N . LEU A 1 71 ? -2.576 2.361 9.973 1.00 89.00 71 LEU A N 1
ATOM 594 C CA . LEU A 1 71 ? -2.525 3.112 8.713 1.00 89.00 71 LEU A CA 1
ATOM 595 C C . LEU A 1 71 ? -1.347 4.096 8.677 1.00 89.00 71 LEU A C 1
ATOM 597 O O . LEU A 1 71 ? -0.601 4.120 7.6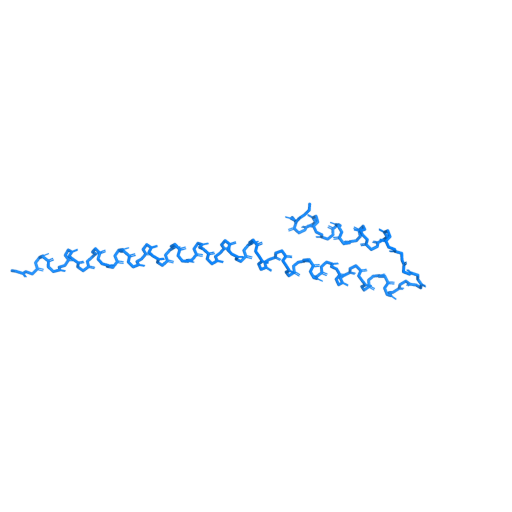95 1.00 89.00 71 LEU A O 1
ATOM 601 N N . ARG A 1 72 ? -1.123 4.833 9.768 1.00 90.19 72 ARG A N 1
ATOM 602 C CA . ARG A 1 72 ? -0.019 5.790 9.910 1.00 90.19 72 ARG A CA 1
ATOM 603 C C . ARG A 1 72 ? 1.348 5.115 9.800 1.00 90.19 72 ARG A C 1
ATOM 605 O O . ARG A 1 72 ? 2.210 5.584 9.063 1.00 90.19 72 ARG A O 1
ATOM 612 N N . LEU A 1 73 ? 1.541 3.975 10.470 1.00 87.94 73 LEU A N 1
ATOM 613 C CA . LEU A 1 73 ? 2.783 3.189 10.388 1.00 87.94 73 LEU A CA 1
ATOM 614 C C . LEU A 1 73 ? 3.068 2.678 8.969 1.00 87.94 73 LEU A C 1
ATOM 616 O O . LEU A 1 73 ? 4.224 2.522 8.583 1.00 87.94 73 LEU A O 1
ATOM 620 N N . ASN A 1 74 ? 2.021 2.443 8.178 1.00 84.00 74 ASN A N 1
ATOM 621 C CA . ASN A 1 74 ? 2.137 1.991 6.795 1.00 84.00 74 ASN A CA 1
ATOM 622 C C . ASN A 1 74 ? 2.194 3.140 5.764 1.00 84.00 74 ASN A C 1
ATOM 624 O O . ASN A 1 74 ? 2.338 2.876 4.560 1.00 84.00 74 ASN A O 1
ATOM 628 N N . GLY A 1 75 ? 2.127 4.397 6.223 1.00 82.25 75 GLY A N 1
ATOM 629 C CA . GLY A 1 75 ? 2.182 5.603 5.394 1.00 82.25 75 GLY A CA 1
ATOM 630 C C . GLY A 1 75 ? 0.918 5.832 4.563 1.00 82.25 75 GLY A C 1
ATOM 631 O O . GLY A 1 75 ? 1.021 6.242 3.407 1.00 82.25 75 GLY A O 1
ATOM 632 N N . LEU A 1 76 ? -0.247 5.481 5.113 1.00 80.50 76 LEU A N 1
ATOM 633 C CA . LEU A 1 76 ? -1.564 5.617 4.476 1.00 80.50 76 LEU A CA 1
ATOM 634 C C . LEU A 1 76 ? -2.439 6.723 5.078 1.00 80.50 76 LEU A C 1
ATOM 636 O O . LEU A 1 76 ? -3.378 7.141 4.404 1.00 80.50 76 LEU A O 1
ATOM 640 N N . ASP A 1 77 ? -2.142 7.158 6.307 1.00 68.94 77 ASP A N 1
ATOM 641 C CA . ASP A 1 77 ? -2.843 8.205 7.076 1.00 68.94 77 ASP A CA 1
ATOM 642 C C . ASP A 1 77 ? -1.823 9.192 7.670 1.00 68.94 77 ASP A C 1
ATOM 644 O O . ASP A 1 77 ? -0.725 8.731 8.077 1.00 68.94 77 ASP A O 1
#

Radius of gyration: 24.36 Å; Cα contacts (8 Å, |Δi|>4): 29; chains: 1; bounding box: 37×19×78 Å

Sequence (77 aa):
MIINNTHMLKNEVFKWVISLVILIILVFSFYWQQLRPNRLIKLCAGQALVVLEESDYYDTVKYDNLYRNCLRLNGLD

Secondary structure (DSSP, 8-state):
--HHHHHHHHHHHHHHHHHHHHHHHHHHHHIIIIIHHHHHHHHHHHHHHHHHHTSSS--HHHHHHHHHHHHHHTT--

Mean predicted aligned error: 9.48 Å

Solvent-accessible surface area (backbone atoms only — not comparable to full-atom values): 4281 Å² total; per-residue (Å²): 139,65,71,68,58,56,56,53,51,52,52,54,53,50,51,53,52,52,53,50,51,52,50,52,51,52,53,50,52,46,40,61,71,50,53,47,51,57,52,48,53,53,51,25,50,50,53,24,49,56,65,34,72,76,37,102,55,89,53,68,69,61,34,52,51,46,26,50,50,44,32,37,77,72,71,75,94